Protein AF-A0A1V5YWT3-F1 (afdb_monomer)

Radius of gyration: 14.25 Å; Cα contacts (8 Å, |Δi|>4)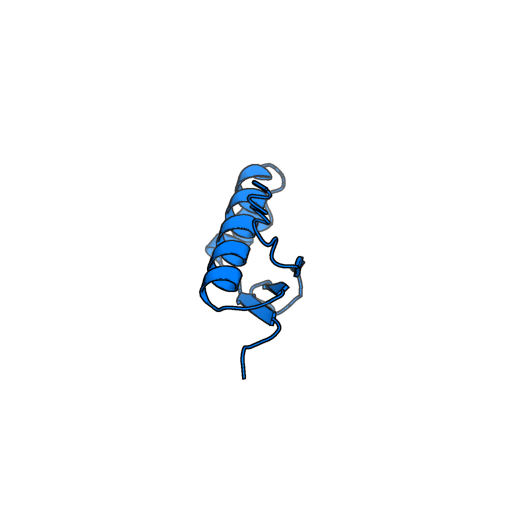: 94; chains: 1; bounding box: 49×20×35 Å

Nearest PDB structures (foldseek):
  5iip-assembly1_A  TM=6.390E-01  e=8.967E-01  Staphylococcus aureus
  3lv9-assembly1_A-2  TM=6.478E-01  e=2.316E+00  Clostridioides difficile 630
  9e7f-assembly1_3  TM=6.379E-01  e=1.441E+00  Pyrobaculum calidifontis JCM 11548
  2p5t-assembly3_F  TM=4.216E-01  e=2.316E+00  Streptococcus pneumoniae
  5csk-assembly1_B  TM=3.929E-01  e=2.837E+00  Saccharomyces cerevisiae S288C

pLDDT: mean 87.35, std 14.41, range [47.88, 97.0]

Solvent-accessible surface area (backbone atoms only — not comparable to full-atom values): 4217 Å² total; per-residue (Å²): 134,73,52,62,60,33,80,46,65,38,50,76,68,53,43,59,50,59,70,38,76,90,38,55,68,55,49,52,52,52,50,50,52,51,36,49,55,14,49,79,63,59,20,56,18,29,32,40,23,40,78,85,69,46,80,74,47,74,51,68,40,82,72,87,78,78,73,81,83,82,130

Secondary structure (DSSP, 8-state):
---SEEEEE--HHHHHHHH-GGGHHHHHHHHHHHHHHHHHTT-SEEEEE-TTS-EEEEEEPPP--------

Foldseek 3Di:
DQAQEAEAEDDPVLVVLVPPPVNPVSVVVVVVVQLVVCVVSVYQKYWYAYPVRHTDDIDGRDDPPPPPPDD

Sequence (71 aa):
MAKIVWRYRLTNQEQQLWEREELRGWRAAMTGFVEDEARDRGCLKFAIYSTDEVLILKDSVTRDHEESAED

Structure (mmCIF, N/CA/C/O backbone):
data_AF-A0A1V5YWT3-F1
#
_entry.id   AF-A0A1V5YWT3-F1
#
loop_
_atom_site.group_PDB
_atom_site.id
_atom_site.type_symbol
_atom_site.label_atom_id
_atom_site.label_alt_id
_atom_site.label_comp_id
_atom_site.label_asym_id
_atom_site.label_entity_id
_atom_site.label_seq_id
_atom_site.pdbx_PDB_ins_code
_atom_site.Cartn_x
_atom_site.Cartn_y
_atom_site.Cartn_z
_atom_site.occupancy
_atom_site.B_iso_or_equiv
_atom_site.auth_seq_id
_atom_site.auth_comp_id
_atom_site.auth_asym_id
_atom_site.auth_atom_id
_atom_site.pdbx_PDB_model_num
ATOM 1 N N . MET A 1 1 ? 3.122 -10.532 -19.846 1.00 51.19 1 MET A N 1
ATOM 2 C CA . MET A 1 1 ? 2.813 -9.093 -19.681 1.00 51.19 1 MET A CA 1
ATOM 3 C C . MET A 1 1 ? 2.924 -8.755 -18.202 1.00 51.19 1 MET A C 1
ATOM 5 O O . MET A 1 1 ? 2.109 -9.244 -17.430 1.00 51.19 1 MET A O 1
ATOM 9 N N . ALA A 1 2 ? 3.960 -8.017 -17.793 1.00 56.88 2 ALA A N 1
ATOM 10 C CA . ALA A 1 2 ? 4.113 -7.580 -16.403 1.00 56.88 2 ALA A CA 1
ATOM 11 C C . ALA A 1 2 ? 3.029 -6.544 -16.062 1.00 56.88 2 ALA A C 1
ATOM 13 O O . ALA A 1 2 ? 2.705 -5.687 -16.888 1.00 56.88 2 ALA A O 1
ATOM 14 N N . LYS A 1 3 ? 2.424 -6.640 -14.873 1.00 67.31 3 LYS A 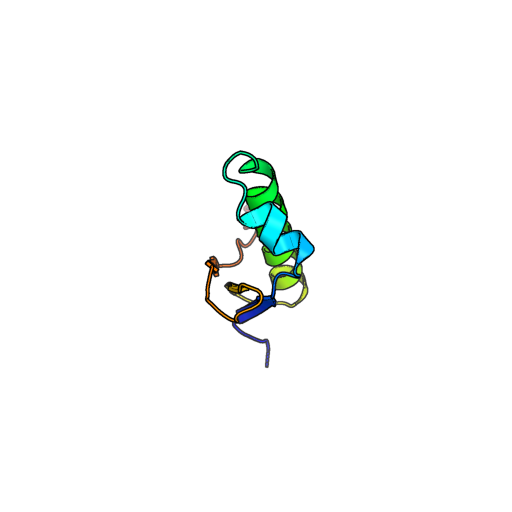N 1
ATOM 15 C CA . LYS A 1 3 ? 1.453 -5.638 -14.419 1.00 67.31 3 LYS A CA 1
ATOM 16 C C . LYS A 1 3 ? 2.202 -4.325 -14.195 1.00 67.31 3 LYS A C 1
ATOM 18 O O . LYS A 1 3 ? 3.201 -4.294 -13.495 1.00 67.31 3 LYS A O 1
ATOM 23 N N . ILE A 1 4 ? 1.716 -3.234 -14.784 1.00 87.44 4 ILE A N 1
ATOM 24 C CA . ILE A 1 4 ? 2.366 -1.917 -14.655 1.00 87.44 4 ILE A CA 1
ATOM 25 C C . ILE A 1 4 ? 2.223 -1.376 -13.225 1.00 87.44 4 ILE A C 1
ATOM 27 O O . ILE A 1 4 ? 3.105 -0.665 -12.747 1.00 87.44 4 ILE A O 1
ATOM 31 N N . VAL A 1 5 ? 1.119 -1.711 -12.547 1.00 93.00 5 VAL A N 1
ATOM 32 C CA . VAL A 1 5 ? 0.769 -1.185 -11.224 1.00 93.00 5 VAL A CA 1
ATOM 33 C C . VAL A 1 5 ? 0.396 -2.327 -10.282 1.00 93.00 5 VAL A C 1
ATOM 35 O O . VAL A 1 5 ? -0.534 -3.086 -10.574 1.00 93.00 5 VAL A O 1
ATOM 38 N N . TRP A 1 6 ? 1.080 -2.411 -9.143 1.00 95.50 6 TRP A N 1
ATOM 39 C CA . TRP A 1 6 ? 0.658 -3.205 -7.993 1.00 95.50 6 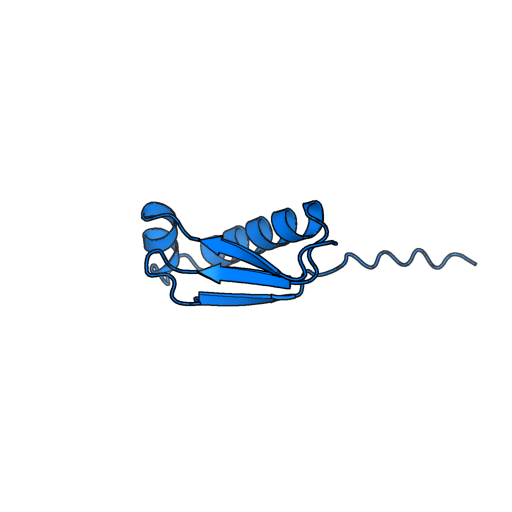TRP A CA 1
ATOM 40 C C . TRP A 1 6 ? -0.419 -2.449 -7.210 1.00 95.50 6 TRP A C 1
ATOM 42 O O . TRP A 1 6 ? -0.304 -1.244 -7.001 1.00 95.50 6 TRP A O 1
ATOM 52 N N . ARG A 1 7 ? -1.499 -3.128 -6.815 1.00 95.56 7 ARG A N 1
ATOM 53 C CA . ARG A 1 7 ? -2.594 -2.521 -6.048 1.00 95.56 7 ARG A CA 1
ATOM 54 C C . ARG A 1 7 ? -2.715 -3.252 -4.726 1.00 95.56 7 ARG A C 1
ATOM 56 O O . ARG A 1 7 ? -3.143 -4.403 -4.715 1.00 95.56 7 ARG A O 1
ATOM 63 N N . TYR A 1 8 ? -2.356 -2.572 -3.651 1.00 96.06 8 TYR A N 1
ATOM 64 C CA . TYR A 1 8 ? -2.498 -3.060 -2.293 1.00 96.06 8 TYR A CA 1
ATOM 65 C C . TYR A 1 8 ? -3.745 -2.449 -1.664 1.00 96.06 8 TYR A C 1
ATOM 67 O O . TYR A 1 8 ? -3.952 -1.237 -1.735 1.00 96.06 8 TYR A O 1
ATOM 75 N N . ARG A 1 9 ? -4.595 -3.282 -1.068 1.00 97.00 9 ARG A N 1
ATOM 76 C CA . ARG A 1 9 ? -5.770 -2.839 -0.315 1.00 97.00 9 ARG A CA 1
ATOM 77 C C . ARG A 1 9 ? -5.468 -3.042 1.158 1.00 97.00 9 ARG A C 1
ATOM 79 O O . ARG A 1 9 ? -5.203 -4.173 1.555 1.00 97.00 9 ARG A O 1
ATOM 86 N N . LEU A 1 10 ? -5.535 -1.968 1.939 1.00 95.50 10 LEU A N 1
ATOM 87 C CA . LEU A 1 10 ? -5.395 -2.066 3.385 1.00 95.50 10 LEU A CA 1
ATOM 88 C C . LEU A 1 10 ? -6.501 -2.960 3.952 1.00 95.50 10 LEU A C 1
ATOM 90 O O . LEU A 1 10 ? -7.663 -2.894 3.543 1.00 95.50 10 LEU A O 1
ATOM 94 N N . THR A 1 11 ? -6.140 -3.773 4.929 1.00 96.19 11 THR A N 1
ATOM 95 C CA . THR A 1 11 ? -7.079 -4.432 5.831 1.00 96.19 11 THR A CA 1
ATOM 96 C C . THR A 1 11 ? -7.672 -3.422 6.815 1.00 96.19 11 THR A C 1
ATOM 98 O O . THR A 1 11 ? -7.148 -2.325 7.009 1.00 96.19 11 THR A O 1
ATOM 101 N N . ASN A 1 12 ? -8.747 -3.806 7.508 1.00 94.50 12 ASN A N 1
ATOM 102 C CA . ASN A 1 12 ? -9.371 -2.955 8.528 1.00 94.50 12 ASN A CA 1
ATOM 103 C C . ASN A 1 12 ? -8.381 -2.533 9.631 1.00 94.50 12 ASN A C 1
ATOM 105 O O . ASN A 1 12 ? -8.428 -1.400 10.100 1.00 94.50 12 ASN A O 1
ATOM 109 N N . GLN A 1 13 ? -7.479 -3.432 10.041 1.00 94.00 13 GLN A N 1
ATOM 110 C CA . GLN A 1 13 ? -6.475 -3.138 11.069 1.00 94.00 13 GLN A CA 1
ATOM 111 C C . GLN A 1 13 ? -5.415 -2.162 10.551 1.00 94.00 13 GLN A C 1
ATOM 113 O O . GLN A 1 13 ? -5.086 -1.187 11.221 1.00 94.00 13 GLN A O 1
ATOM 118 N N . GLU A 1 14 ? -4.917 -2.388 9.338 1.00 94.75 14 GLU A N 1
ATOM 119 C CA . GLU A 1 14 ? -3.955 -1.496 8.695 1.00 94.75 14 GLU A CA 1
ATOM 120 C C . GLU A 1 14 ? -4.551 -0.112 8.438 1.00 94.75 14 GLU A C 1
ATOM 122 O O . GLU A 1 14 ? -3.879 0.887 8.664 1.00 94.75 14 GLU A O 1
ATOM 127 N N . GLN A 1 15 ? -5.821 -0.017 8.041 1.00 93.50 15 GLN A N 1
ATOM 128 C CA . GLN A 1 15 ? -6.488 1.272 7.870 1.00 93.50 15 GLN A CA 1
ATOM 129 C C . GLN A 1 15 ? -6.582 2.046 9.191 1.00 93.50 15 GLN A C 1
ATOM 131 O O . GLN A 1 15 ? -6.259 3.231 9.220 1.00 93.50 15 GLN A O 1
ATOM 136 N N . GLN A 1 16 ? -6.932 1.383 10.298 1.00 92.88 16 GLN A N 1
ATOM 137 C CA . GLN A 1 16 ? -6.953 2.028 11.617 1.00 92.88 16 GLN A CA 1
ATOM 138 C C . GLN A 1 16 ? -5.577 2.558 12.033 1.00 92.88 16 GLN A C 1
ATOM 140 O O . GLN A 1 16 ? -5.489 3.597 12.684 1.00 92.88 16 GLN A O 1
ATOM 145 N N . LEU A 1 17 ? -4.498 1.853 11.684 1.00 92.50 17 LEU A N 1
ATOM 146 C CA . LEU 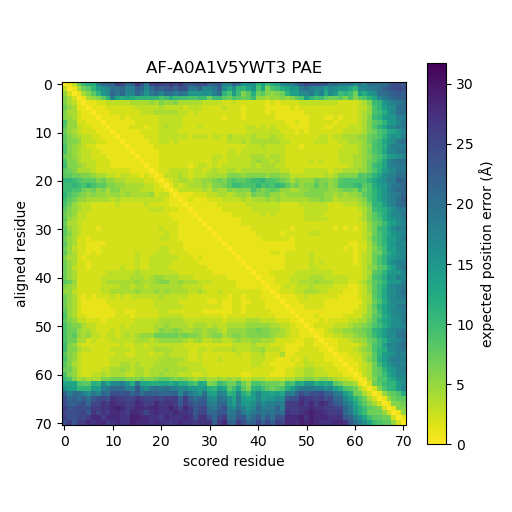A 1 17 ? -3.132 2.318 11.932 1.00 92.50 17 LEU A CA 1
ATOM 147 C C . LEU A 1 17 ? -2.739 3.443 10.969 1.00 92.50 17 LEU A C 1
ATOM 149 O O . LEU A 1 17 ? -2.063 4.387 11.374 1.00 92.50 17 LEU A O 1
ATOM 153 N N . TRP A 1 18 ? -3.211 3.384 9.724 1.00 90.81 18 TRP A N 1
ATOM 154 C CA . TRP A 1 18 ? -2.980 4.409 8.715 1.00 90.81 18 TRP A CA 1
ATOM 155 C C . TRP A 1 18 ? -3.619 5.742 9.106 1.00 90.81 18 TRP A C 1
ATOM 157 O O . TRP A 1 18 ? -3.002 6.793 8.950 1.00 90.81 18 TRP A O 1
ATOM 167 N N . GLU A 1 19 ? -4.836 5.726 9.643 1.00 90.12 19 GLU A N 1
ATOM 168 C CA . GLU A 1 19 ? -5.587 6.930 10.020 1.00 90.12 19 GLU A CA 1
ATOM 169 C C . GLU A 1 19 ? -4.977 7.665 11.223 1.00 90.12 19 GLU A C 1
ATOM 171 O O . GLU A 1 19 ? -5.107 8.884 11.333 1.00 90.12 19 GLU A O 1
ATOM 176 N N . ARG A 1 20 ? -4.222 6.969 12.081 1.00 91.69 20 ARG A N 1
ATOM 177 C CA . ARG A 1 20 ? -3.534 7.580 13.226 1.00 91.69 20 ARG A CA 1
ATOM 178 C C . ARG A 1 20 ? -2.360 8.441 12.767 1.00 91.69 20 ARG A C 1
ATOM 180 O O . ARG A 1 20 ? -1.304 7.941 12.388 1.00 91.69 20 ARG A O 1
ATOM 187 N N . GLU A 1 21 ? -2.524 9.760 12.838 1.00 85.06 21 GLU A N 1
ATOM 188 C CA . GLU A 1 21 ? -1.493 10.719 12.414 1.00 85.06 21 GLU A CA 1
ATOM 189 C C . GLU A 1 21 ? -0.194 10.637 13.221 1.00 85.06 21 GLU A C 1
ATOM 191 O O . GLU A 1 21 ? 0.878 10.927 12.690 1.00 85.06 21 GLU A O 1
ATOM 196 N N . GLU A 1 22 ? -0.277 10.206 14.479 1.00 90.88 22 GLU A N 1
ATOM 197 C CA . GLU A 1 22 ? 0.871 9.963 15.359 1.00 90.88 22 GLU A CA 1
ATOM 198 C C . GLU A 1 22 ? 1.780 8.825 14.857 1.00 90.88 22 GLU A C 1
ATOM 200 O O . GLU A 1 22 ? 2.961 8.775 15.199 1.00 90.88 22 GLU A O 1
ATOM 205 N N . LEU A 1 23 ? 1.275 7.948 13.979 1.00 90.75 23 LEU A N 1
ATOM 206 C CA . LEU A 1 23 ? 1.986 6.784 13.449 1.00 90.75 23 LEU A CA 1
ATOM 207 C C . LEU A 1 23 ? 2.595 7.037 12.061 1.00 90.75 23 LEU A C 1
ATOM 209 O O . LEU A 1 23 ? 2.542 6.186 11.170 1.00 90.75 23 LEU A O 1
ATOM 213 N N . ARG A 1 24 ? 3.244 8.191 11.861 1.00 87.12 24 ARG A N 1
ATOM 214 C CA . ARG A 1 24 ? 3.928 8.502 10.586 1.00 87.12 24 ARG A CA 1
ATOM 215 C C . ARG A 1 24 ? 4.959 7.443 10.187 1.00 87.12 24 ARG A C 1
ATOM 217 O O . ARG A 1 24 ? 5.049 7.101 9.012 1.00 87.12 24 ARG A O 1
ATOM 224 N N . GLY A 1 25 ? 5.692 6.897 11.160 1.00 90.44 25 GLY A N 1
ATOM 225 C CA . GLY A 1 25 ? 6.664 5.826 10.916 1.00 90.44 25 GLY A CA 1
ATOM 226 C C . GLY A 1 25 ? 6.017 4.542 10.395 1.00 90.44 25 GLY A C 1
ATOM 227 O O . GLY A 1 25 ? 6.585 3.867 9.543 1.00 90.44 25 GLY A O 1
ATOM 228 N N . TRP A 1 26 ? 4.791 4.246 10.830 1.00 92.44 26 TRP A N 1
ATOM 229 C CA . TRP A 1 26 ? 4.048 3.085 10.353 1.00 92.44 26 TRP A CA 1
ATOM 230 C C . TRP A 1 26 ? 3.588 3.266 8.900 1.00 92.44 26 TRP A C 1
ATOM 232 O O . TRP A 1 26 ? 3.733 2.347 8.101 1.00 92.44 26 TRP A O 1
ATOM 242 N N . ARG A 1 27 ? 3.128 4.469 8.517 1.00 94.19 27 ARG A N 1
ATOM 243 C CA . ARG A 1 27 ? 2.793 4.781 7.111 1.00 94.19 27 ARG A CA 1
ATOM 244 C C . ARG A 1 27 ? 4.004 4.614 6.192 1.00 94.19 27 ARG A C 1
ATOM 246 O O . ARG A 1 27 ? 3.867 4.059 5.105 1.00 94.19 27 ARG A O 1
ATOM 253 N N . ALA A 1 28 ? 5.180 5.067 6.631 1.00 93.44 28 ALA A N 1
ATOM 254 C CA . ALA A 1 28 ? 6.420 4.910 5.874 1.00 93.44 28 ALA A CA 1
ATOM 255 C C . ALA A 1 28 ? 6.814 3.431 5.728 1.00 93.44 28 ALA A C 1
ATOM 257 O O . ALA A 1 28 ? 7.090 2.986 4.618 1.00 93.44 28 ALA A O 1
ATOM 258 N N . ALA A 1 29 ? 6.755 2.657 6.817 1.00 94.56 29 ALA A N 1
ATOM 259 C CA . ALA A 1 29 ? 7.037 1.222 6.789 1.00 94.56 29 ALA A CA 1
ATOM 260 C C . ALA A 1 29 ? 6.062 0.454 5.880 1.00 94.56 29 ALA A C 1
ATOM 262 O O . ALA A 1 29 ? 6.489 -0.369 5.077 1.00 94.56 29 ALA A O 1
ATOM 263 N N . MET A 1 30 ? 4.764 0.762 5.956 1.00 95.38 30 MET A N 1
ATOM 264 C CA . MET A 1 30 ? 3.749 0.164 5.085 1.00 95.38 30 MET A CA 1
ATOM 265 C C . MET A 1 30 ? 3.968 0.542 3.616 1.00 95.38 30 MET A C 1
ATOM 267 O O . MET A 1 30 ? 3.830 -0.297 2.733 1.00 95.38 30 MET A O 1
ATOM 271 N N . THR A 1 31 ? 4.342 1.794 3.344 1.00 95.25 31 THR A N 1
ATOM 272 C CA . THR A 1 31 ? 4.664 2.242 1.982 1.00 95.25 31 THR A CA 1
ATOM 273 C C . THR A 1 31 ? 5.844 1.460 1.410 1.00 95.25 31 THR A C 1
ATOM 275 O O . THR A 1 31 ? 5.722 0.932 0.309 1.00 95.25 31 THR A O 1
ATOM 278 N N . GLY A 1 32 ? 6.930 1.319 2.178 1.00 95.50 32 GLY A N 1
ATOM 279 C CA . GLY A 1 32 ? 8.097 0.531 1.774 1.00 95.50 32 GLY A CA 1
ATOM 280 C C . GLY A 1 32 ? 7.761 -0.942 1.546 1.00 95.50 32 GLY A C 1
ATOM 281 O O . GLY A 1 32 ? 8.105 -1.491 0.509 1.00 95.50 32 GLY A O 1
ATOM 282 N N . PHE A 1 33 ? 6.980 -1.556 2.439 1.00 95.31 33 PHE A N 1
ATOM 283 C CA . PHE A 1 33 ? 6.514 -2.935 2.263 1.00 95.31 33 PHE A CA 1
ATOM 284 C C . PHE A 1 33 ? 5.746 -3.137 0.944 1.00 95.31 33 PHE A C 1
ATOM 286 O O . PHE A 1 33 ? 6.015 -4.076 0.195 1.00 95.31 33 PHE A O 1
ATOM 293 N N . VAL A 1 34 ? 4.802 -2.244 0.629 1.00 96.06 34 VAL A N 1
ATOM 294 C CA . VAL A 1 34 ? 4.014 -2.331 -0.611 1.00 96.06 34 VAL A CA 1
ATOM 295 C C . VAL A 1 34 ? 4.875 -2.077 -1.851 1.00 96.06 34 VAL A C 1
ATOM 297 O O . VAL A 1 34 ? 4.640 -2.679 -2.904 1.00 96.06 34 VAL A O 1
ATOM 300 N N . GLU A 1 35 ? 5.855 -1.183 -1.748 1.00 96.12 35 GLU A N 1
ATOM 301 C CA . GLU A 1 35 ? 6.833 -0.933 -2.801 1.00 96.12 35 GLU A CA 1
ATOM 302 C C . GLU A 1 35 ? 7.714 -2.163 -3.062 1.00 96.12 35 GLU A C 1
ATOM 304 O O . GLU A 1 35 ? 7.879 -2.548 -4.221 1.00 96.12 35 GLU A O 1
ATOM 309 N N . ASP A 1 36 ? 8.212 -2.812 -2.010 1.00 95.31 36 ASP A N 1
ATOM 310 C CA . ASP A 1 36 ? 9.020 -4.031 -2.095 1.00 95.31 36 ASP A CA 1
ATOM 311 C C . ASP A 1 36 ? 8.232 -5.164 -2.765 1.00 95.31 36 ASP A C 1
ATOM 313 O O . ASP A 1 36 ? 8.707 -5.764 -3.730 1.00 95.31 36 ASP A O 1
ATOM 317 N N . GLU A 1 37 ? 6.972 -5.382 -2.370 1.00 94.62 37 GLU A N 1
ATOM 318 C CA . GLU A 1 37 ? 6.103 -6.350 -3.051 1.00 94.62 37 GLU A CA 1
ATOM 319 C C . GLU A 1 37 ? 5.909 -6.018 -4.53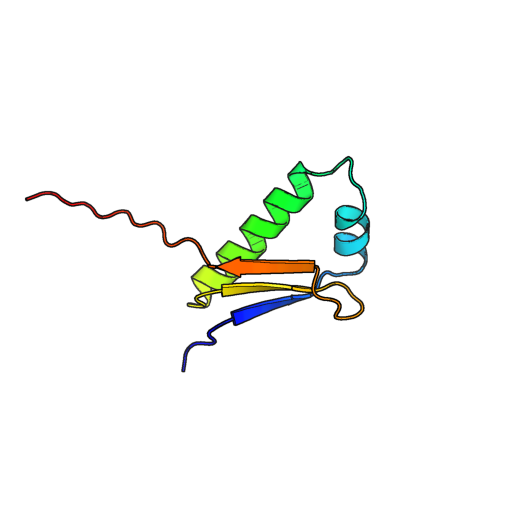6 1.00 94.62 37 GLU A C 1
ATOM 321 O O . GLU A 1 37 ? 5.835 -6.909 -5.390 1.00 94.62 37 GLU A O 1
ATOM 326 N N . ALA A 1 38 ? 5.770 -4.733 -4.865 1.00 94.25 38 ALA A N 1
ATOM 327 C CA . ALA A 1 38 ? 5.634 -4.298 -6.245 1.00 94.25 38 ALA A CA 1
ATOM 328 C C . ALA A 1 38 ? 6.922 -4.566 -7.036 1.00 94.25 38 ALA A C 1
ATOM 330 O O . ALA A 1 38 ? 6.833 -5.024 -8.181 1.00 94.25 38 ALA A O 1
ATOM 331 N N . ARG A 1 39 ? 8.092 -4.342 -6.423 1.00 93.56 39 ARG A N 1
ATOM 332 C CA . ARG A 1 39 ? 9.412 -4.629 -6.998 1.00 93.56 39 ARG A CA 1
ATOM 333 C C . ARG A 1 39 ? 9.579 -6.120 -7.278 1.00 93.56 39 ARG A C 1
ATOM 335 O O . ARG A 1 39 ? 9.866 -6.482 -8.419 1.00 93.56 39 ARG A O 1
ATOM 342 N N . ASP A 1 40 ? 9.267 -6.975 -6.309 1.00 93.00 40 ASP A N 1
ATOM 343 C CA . ASP A 1 40 ? 9.346 -8.438 -6.435 1.00 93.00 40 ASP A CA 1
ATOM 344 C C . ASP A 1 40 ? 8.417 -8.989 -7.526 1.00 93.00 40 ASP A C 1
ATOM 346 O O . ASP A 1 40 ? 8.713 -9.975 -8.204 1.00 93.00 40 ASP A O 1
ATOM 350 N N . ARG A 1 41 ? 7.280 -8.322 -7.750 1.00 90.81 41 ARG A N 1
ATOM 351 C CA . ARG A 1 41 ? 6.321 -8.660 -8.814 1.00 90.81 41 ARG A CA 1
ATOM 352 C C . ARG A 1 41 ? 6.703 -8.091 -10.184 1.00 90.81 41 ARG A C 1
ATOM 354 O O . ARG A 1 41 ? 5.964 -8.313 -11.149 1.00 90.81 41 ARG A O 1
ATOM 361 N N . GLY A 1 42 ? 7.796 -7.333 -10.284 1.00 91.38 42 GLY A N 1
ATOM 362 C CA . GLY A 1 42 ? 8.222 -6.652 -11.509 1.00 91.38 42 GLY A CA 1
ATOM 363 C C . GLY A 1 42 ? 7.280 -5.523 -11.946 1.00 91.38 42 GLY A C 1
ATOM 364 O O . GLY A 1 42 ? 7.162 -5.244 -13.143 1.00 91.38 42 GLY A O 1
ATOM 365 N N . CYS A 1 43 ? 6.564 -4.905 -11.004 1.00 93.31 43 CYS A N 1
ATOM 366 C CA . CYS A 1 43 ? 5.707 -3.750 -11.263 1.00 93.31 43 CYS A CA 1
ATOM 367 C C . CYS A 1 43 ? 6.536 -2.457 -11.291 1.00 93.31 43 CYS A C 1
ATOM 369 O O . CYS A 1 43 ? 7.550 -2.331 -10.615 1.00 93.31 43 CYS A O 1
ATOM 371 N N . LEU A 1 44 ? 6.089 -1.465 -12.068 1.00 91.94 44 LEU A N 1
ATOM 372 C CA . LEU A 1 44 ? 6.763 -0.159 -12.161 1.00 91.94 44 LEU A CA 1
ATOM 373 C C . LEU A 1 44 ? 6.207 0.866 -11.171 1.00 91.94 44 LEU A C 1
ATOM 375 O O . LEU A 1 44 ? 6.819 1.902 -10.925 1.00 91.94 44 LEU A O 1
ATOM 379 N N . LYS A 1 45 ? 5.000 0.614 -10.670 1.00 94.44 45 LYS A N 1
ATOM 380 C CA . LYS A 1 45 ? 4.259 1.495 -9.774 1.00 94.44 45 LYS A CA 1
ATOM 381 C C . LYS A 1 45 ? 3.514 0.667 -8.748 1.00 94.44 45 LYS A C 1
ATOM 383 O O . LYS A 1 45 ? 3.164 -0.485 -9.018 1.00 94.44 45 LYS A O 1
ATOM 388 N N . PHE A 1 46 ? 3.178 1.296 -7.638 1.00 96.25 46 PHE A N 1
ATOM 389 C CA . PHE A 1 46 ? 2.295 0.733 -6.635 1.00 96.25 46 PHE A CA 1
ATOM 390 C C . PHE A 1 46 ? 1.227 1.748 -6.227 1.00 96.25 46 PHE A C 1
ATOM 392 O O . PHE A 1 46 ? 1.354 2.956 -6.438 1.00 96.25 46 PHE A O 1
ATOM 399 N N . ALA A 1 47 ? 0.120 1.241 -5.707 1.00 96.62 47 ALA A N 1
ATOM 400 C CA . ALA A 1 47 ? -0.982 2.038 -5.207 1.00 96.62 47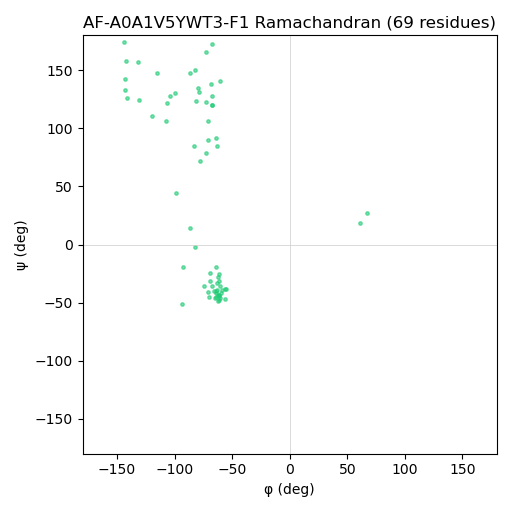 ALA A CA 1
ATOM 401 C C . ALA A 1 47 ? -1.569 1.373 -3.966 1.00 96.62 47 ALA A C 1
ATOM 403 O O . ALA A 1 47 ? -1.841 0.173 -3.986 1.00 96.62 47 ALA A O 1
ATOM 404 N N . ILE A 1 48 ? -1.782 2.165 -2.921 1.00 96.81 48 ILE A N 1
ATOM 405 C CA . ILE A 1 48 ? -2.419 1.761 -1.672 1.00 96.81 48 ILE A CA 1
ATOM 406 C C . ILE A 1 48 ? -3.843 2.306 -1.678 1.00 96.81 48 ILE A C 1
ATOM 408 O O . ILE A 1 48 ? -4.065 3.500 -1.896 1.00 96.81 48 ILE A O 1
ATOM 412 N N . TYR A 1 49 ? -4.803 1.426 -1.436 1.00 96.81 49 TYR A N 1
ATOM 413 C CA . TYR A 1 49 ? -6.225 1.729 -1.357 1.00 96.81 49 TYR A CA 1
ATOM 414 C C . TYR A 1 49 ? -6.744 1.479 0.056 1.00 96.81 49 TYR A C 1
ATOM 416 O O . TYR A 1 49 ? -6.28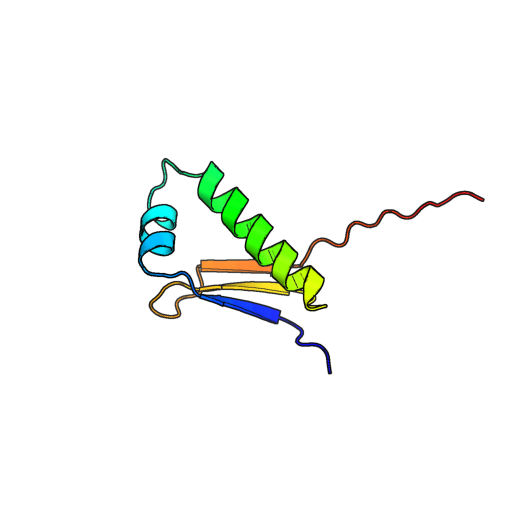9 0.555 0.733 1.00 96.81 49 TYR A O 1
ATOM 424 N N . SER A 1 50 ? -7.724 2.273 0.481 1.00 94.44 50 SER A N 1
ATOM 425 C CA . SER A 1 50 ? -8.481 2.013 1.704 1.00 94.44 50 SER A CA 1
ATOM 426 C C . SER A 1 50 ? -9.343 0.760 1.561 1.00 94.44 50 SER A C 1
ATOM 428 O O . SER A 1 50 ? -9.499 0.191 0.473 1.00 94.44 50 SER A O 1
ATOM 430 N N . THR A 1 51 ? -9.959 0.345 2.665 1.00 93.31 51 THR A N 1
ATOM 431 C CA . THR A 1 51 ? -10.948 -0.733 2.636 1.00 93.31 51 THR A CA 1
ATOM 432 C C . THR A 1 51 ? -12.162 -0.379 1.771 1.00 93.31 51 THR A C 1
ATOM 434 O O . THR A 1 51 ? -12.734 -1.287 1.181 1.00 93.31 51 THR A O 1
ATOM 437 N N . ASP A 1 52 ? -12.480 0.904 1.583 1.00 93.00 52 ASP A N 1
ATOM 438 C CA . ASP A 1 52 ? -13.555 1.401 0.707 1.00 93.00 52 ASP A CA 1
ATOM 439 C C . ASP A 1 52 ? -13.123 1.591 -0.761 1.00 93.00 52 ASP A C 1
ATOM 441 O O . ASP A 1 52 ? -13.800 2.264 -1.535 1.00 93.00 52 ASP A O 1
ATOM 445 N N . GLU A 1 53 ? -11.968 1.042 -1.152 1.00 90.31 53 GLU A N 1
ATOM 446 C CA . GLU A 1 53 ? -11.381 1.186 -2.496 1.00 90.31 53 GLU A CA 1
ATOM 447 C C . GLU A 1 53 ? -11.049 2.637 -2.891 1.00 90.31 53 GLU A C 1
ATOM 449 O O . GLU A 1 53 ? -10.811 2.948 -4.062 1.00 90.31 53 GLU A O 1
ATOM 454 N N . VAL A 1 54 ? -10.948 3.534 -1.908 1.00 94.56 54 VAL A N 1
ATOM 455 C CA . VAL A 1 54 ? -10.485 4.907 -2.121 1.00 94.56 54 VAL A CA 1
ATOM 456 C C . VAL A 1 54 ? -8.966 4.901 -2.234 1.00 94.56 54 VAL A C 1
ATOM 458 O O . VAL A 1 54 ? -8.272 4.311 -1.408 1.00 94.56 54 VAL A O 1
ATOM 461 N N . LEU A 1 55 ? -8.427 5.554 -3.264 1.00 95.44 55 LEU A N 1
ATOM 462 C CA . LEU A 1 55 ? -6.982 5.671 -3.440 1.00 95.44 55 LEU A CA 1
ATOM 463 C C . LEU A 1 55 ? -6.381 6.540 -2.327 1.00 95.44 55 LEU A C 1
ATOM 465 O O . LEU A 1 55 ? -6.720 7.716 -2.217 1.00 95.44 55 LEU A O 1
ATOM 469 N N . ILE A 1 56 ? -5.461 5.970 -1.551 1.00 94.50 56 ILE A N 1
ATOM 470 C CA . ILE A 1 56 ? -4.744 6.662 -0.474 1.00 94.50 56 ILE A CA 1
ATOM 471 C C . ILE A 1 56 ? -3.419 7.217 -0.992 1.00 94.50 56 ILE A C 1
ATOM 473 O O . ILE A 1 56 ? -3.103 8.388 -0.797 1.00 94.50 56 ILE A O 1
ATOM 477 N N . LEU A 1 57 ? -2.633 6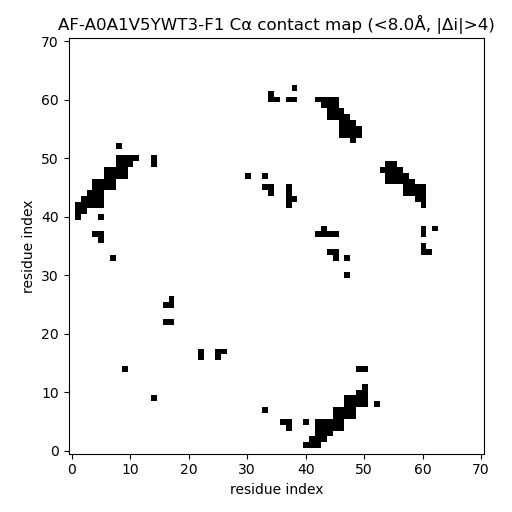.360 -1.643 1.00 94.31 57 LEU A N 1
ATOM 478 C CA . LEU A 1 57 ? -1.291 6.675 -2.117 1.00 94.31 57 LEU A CA 1
ATOM 479 C C . LEU A 1 57 ? -1.064 5.987 -3.455 1.00 94.31 57 LEU A C 1
ATOM 481 O O . LEU A 1 57 ? -1.481 4.847 -3.656 1.00 94.31 57 LEU A O 1
ATOM 485 N N . LYS A 1 58 ? -0.369 6.659 -4.366 1.00 95.69 58 LYS A N 1
ATOM 486 C CA . LYS A 1 58 ? 0.135 6.058 -5.595 1.00 95.69 58 LYS A CA 1
ATOM 487 C C . LYS A 1 58 ? 1.511 6.616 -5.882 1.00 95.69 58 LYS A C 1
ATOM 489 O O . LYS A 1 58 ? 1.635 7.828 -6.023 1.00 95.69 58 LYS A O 1
ATOM 494 N N . ASP A 1 59 ? 2.479 5.730 -6.056 1.00 95.81 59 ASP A N 1
ATOM 495 C CA . ASP A 1 59 ? 3.838 6.126 -6.397 1.00 95.81 59 ASP A CA 1
ATOM 496 C C . ASP A 1 59 ? 4.516 5.130 -7.349 1.00 95.81 59 ASP A C 1
ATOM 498 O O . ASP A 1 59 ? 3.945 4.104 -7.745 1.00 95.81 59 ASP A O 1
ATOM 502 N N . SER A 1 60 ? 5.710 5.490 -7.802 1.00 94.38 60 SER A N 1
ATOM 503 C CA . SER A 1 60 ? 6.577 4.648 -8.619 1.00 94.38 60 SER A CA 1
ATOM 504 C C . SER A 1 60 ? 7.440 3.764 -7.726 1.00 94.38 60 SER A C 1
ATOM 506 O O . SER A 1 60 ? 7.812 4.166 -6.633 1.00 94.38 60 SER A O 1
ATOM 508 N N . VAL A 1 61 ? 7.763 2.561 -8.200 1.00 93.00 61 VAL A N 1
ATOM 509 C CA . VAL A 1 61 ? 8.746 1.713 -7.520 1.00 93.00 61 VAL A CA 1
ATOM 510 C C . VAL A 1 61 ? 10.122 2.315 -7.760 1.00 93.00 61 VAL A C 1
ATOM 512 O O . VAL A 1 61 ? 10.536 2.479 -8.914 1.00 93.00 61 VAL A O 1
ATOM 515 N N . THR A 1 62 ? 10.826 2.636 -6.684 1.00 90.25 62 THR A N 1
ATOM 516 C CA . THR A 1 62 ? 12.216 3.062 -6.740 1.00 90.25 62 THR A CA 1
ATOM 517 C C . THR A 1 62 ? 13.034 1.857 -7.180 1.00 90.25 62 THR A C 1
ATOM 519 O O . THR A 1 62 ? 12.998 0.782 -6.572 1.00 90.25 62 THR A O 1
ATOM 522 N N . ARG A 1 63 ? 13.720 2.012 -8.310 1.00 75.19 63 ARG A N 1
ATOM 523 C CA . ARG A 1 63 ? 14.742 1.058 -8.722 1.00 75.19 63 ARG A CA 1
ATOM 524 C C . ARG A 1 63 ? 15.988 1.426 -7.944 1.00 75.19 63 ARG A C 1
ATOM 526 O O . ARG A 1 63 ? 16.431 2.568 -8.060 1.00 75.19 63 ARG A O 1
ATOM 533 N N . ASP A 1 64 ? 16.536 0.478 -7.197 1.00 66.25 64 ASP A N 1
ATOM 534 C CA . ASP A 1 64 ? 17.899 0.593 -6.698 1.00 66.25 64 ASP A CA 1
ATOM 535 C C . ASP A 1 64 ? 18.803 0.609 -7.929 1.00 66.25 64 ASP A C 1
ATOM 537 O O . ASP A 1 64 ? 19.138 -0.419 -8.515 1.00 66.25 64 ASP A O 1
ATOM 541 N N . HIS A 1 65 ? 19.084 1.809 -8.425 1.00 47.88 65 HIS A N 1
ATOM 542 C CA . HIS A 1 65 ? 20.061 2.009 -9.472 1.00 47.88 65 HIS A CA 1
ATOM 543 C C . HIS A 1 65 ? 21.434 1.945 -8.802 1.00 47.88 65 HIS A C 1
ATOM 545 O O . HIS A 1 65 ? 22.109 2.956 -8.649 1.00 47.88 65 HIS A O 1
ATOM 551 N N . GLU A 1 66 ? 21.853 0.749 -8.388 1.00 50.84 66 GLU A N 1
ATOM 552 C CA . GLU A 1 66 ? 23.280 0.448 -8.301 1.00 50.84 66 GLU A CA 1
ATOM 553 C C . GLU A 1 66 ? 23.773 0.286 -9.743 1.00 50.84 66 GLU A C 1
ATOM 555 O O . GLU A 1 66 ? 23.888 -0.806 -10.294 1.00 50.84 66 GLU A O 1
ATOM 560 N N . GLU A 1 67 ? 23.989 1.429 -10.402 1.00 51.66 67 GLU A N 1
ATOM 561 C CA . GLU A 1 67 ? 24.931 1.487 -11.513 1.00 51.66 67 GLU A CA 1
ATOM 562 C C . GLU A 1 67 ? 26.320 1.360 -10.884 1.00 51.66 67 GLU A C 1
ATOM 564 O O . GLU A 1 67 ? 26.934 2.344 -10.474 1.00 51.66 67 GLU A O 1
ATOM 569 N N . SER A 1 68 ? 26.804 0.125 -10.747 1.00 49.31 68 SER A N 1
ATOM 570 C CA . SER A 1 68 ? 28.240 -0.129 -10.677 1.00 49.31 68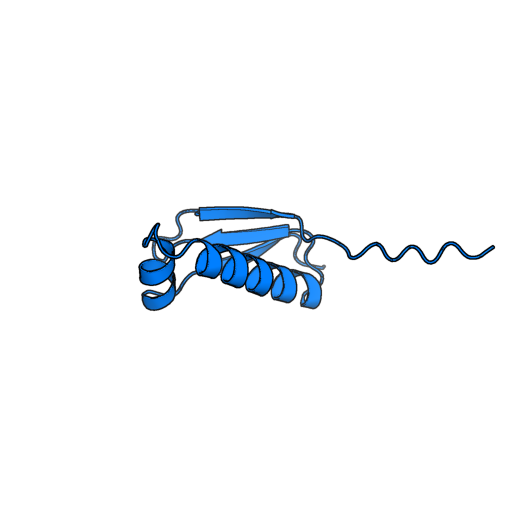 SER A CA 1
ATOM 571 C C . SER A 1 68 ? 28.839 0.313 -12.013 1.00 49.31 68 SER A C 1
ATOM 573 O O . SER A 1 68 ? 28.963 -0.475 -12.947 1.00 49.31 68 SER A O 1
ATOM 575 N N . ALA A 1 69 ? 29.142 1.603 -12.127 1.00 53.62 69 ALA A N 1
ATOM 576 C CA . ALA A 1 69 ? 30.043 2.124 -13.138 1.00 53.62 69 ALA A CA 1
ATOM 577 C C . ALA A 1 69 ? 31.475 1.952 -12.610 1.00 53.62 69 ALA A C 1
ATOM 579 O O . ALA A 1 69 ? 32.031 2.851 -11.982 1.00 53.62 69 ALA A O 1
ATOM 580 N N . GLU A 1 70 ? 32.040 0.767 -12.825 1.00 55.00 70 GLU A N 1
ATOM 581 C CA . GLU A 1 70 ? 33.490 0.572 -12.865 1.00 55.00 70 GLU A CA 1
ATOM 582 C C . GLU A 1 70 ? 33.867 0.321 -14.330 1.00 55.00 70 GLU A C 1
ATOM 584 O O . GLU A 1 70 ? 33.567 -0.745 -14.866 1.00 55.00 70 GLU A O 1
ATOM 589 N N . ASP A 1 71 ? 34.486 1.319 -14.965 1.00 54.97 71 ASP A N 1
ATOM 590 C CA . ASP A 1 71 ? 35.353 1.164 -16.143 1.00 54.97 71 ASP A CA 1
ATOM 591 C C . ASP A 1 71 ? 36.585 2.066 -15.951 1.00 54.97 71 ASP A C 1
ATOM 593 O O . ASP A 1 71 ? 36.395 3.259 -15.600 1.00 54.97 71 ASP A O 1
#

Mean predicted aligned error: 6.43 Å